Protein AF-A0AAD6NC34-F1 (afdb_monomer_lite)

Structure (mmCIF, N/CA/C/O backbone):
data_AF-A0AAD6NC34-F1
#
_entry.id   AF-A0AAD6NC34-F1
#
loop_
_atom_site.group_PDB
_atom_site.id
_atom_site.type_symbol
_atom_site.label_atom_id
_atom_site.label_alt_id
_atom_site.label_comp_id
_atom_site.label_asym_id
_atom_site.label_entity_id
_atom_site.label_seq_id
_atom_site.pdbx_PDB_ins_code
_atom_site.Cartn_x
_atom_site.Cartn_y
_atom_site.Cartn_z
_atom_site.occupancy
_atom_site.B_iso_or_equiv
_atom_site.auth_seq_id
_atom_site.auth_comp_id
_atom_site.auth_asym_id
_atom_site.auth_atom_id
_atom_site.pdbx_PDB_model_num
ATOM 1 N N . MET A 1 1 ? 30.948 -6.466 -44.965 1.00 64.81 1 MET A N 1
ATOM 2 C CA . MET A 1 1 ? 30.541 -7.483 -43.963 1.00 64.81 1 MET A CA 1
ATOM 3 C C . MET A 1 1 ? 30.814 -7.062 -42.513 1.00 64.81 1 MET A C 1
ATOM 5 O O . MET A 1 1 ? 29.875 -7.104 -41.731 1.00 64.81 1 MET A O 1
ATOM 9 N N . GLN A 1 2 ? 32.019 -6.600 -42.137 1.00 81.00 2 GLN A N 1
ATOM 10 C CA . GLN A 1 2 ? 32.333 -6.207 -40.741 1.00 81.00 2 GLN A CA 1
ATOM 11 C C . GLN A 1 2 ? 31.483 -5.048 -40.182 1.00 81.00 2 GLN A C 1
ATOM 13 O O . GLN A 1 2 ? 30.948 -5.176 -39.086 1.00 81.00 2 GLN A O 1
ATOM 18 N N . LYS A 1 3 ? 31.269 -3.961 -40.945 1.00 83.25 3 LYS A N 1
ATOM 19 C CA . LYS A 1 3 ? 30.466 -2.803 -40.487 1.00 83.25 3 LYS A CA 1
ATOM 20 C C . LYS A 1 3 ? 29.047 -3.189 -40.033 1.00 83.25 3 LYS A C 1
ATOM 22 O O . LYS A 1 3 ? 28.620 -2.764 -38.967 1.00 83.25 3 LYS A O 1
ATOM 27 N N . ARG A 1 4 ? 28.369 -4.073 -40.780 1.00 86.44 4 ARG A N 1
ATOM 28 C CA . ARG A 1 4 ? 27.029 -4.587 -40.428 1.00 86.44 4 ARG A CA 1
ATOM 29 C C . ARG A 1 4 ? 27.035 -5.412 -39.135 1.00 86.44 4 ARG A C 1
ATOM 31 O O . ARG A 1 4 ? 26.106 -5.303 -38.346 1.00 86.44 4 ARG A O 1
ATOM 38 N N . ARG A 1 5 ? 28.086 -6.208 -38.891 1.00 89.88 5 ARG A N 1
ATOM 39 C CA . ARG A 1 5 ? 28.224 -6.994 -37.650 1.00 89.88 5 ARG A CA 1
ATOM 40 C C . ARG A 1 5 ? 28.430 -6.095 -36.428 1.00 89.88 5 ARG A C 1
ATOM 42 O O . ARG A 1 5 ? 27.808 -6.331 -35.400 1.00 89.88 5 ARG A O 1
ATOM 49 N N . HIS A 1 6 ? 29.250 -5.048 -36.549 1.00 90.19 6 HIS A N 1
ATOM 50 C CA . HIS A 1 6 ? 29.464 -4.084 -35.462 1.00 90.19 6 HIS A CA 1
ATOM 51 C C . HIS A 1 6 ? 28.195 -3.281 -35.161 1.00 90.19 6 HIS A C 1
ATOM 53 O O . HIS A 1 6 ? 27.858 -3.061 -34.003 1.00 90.19 6 HIS A O 1
ATOM 59 N N . GLU A 1 7 ? 27.457 -2.883 -36.194 1.00 93.12 7 GLU A N 1
ATOM 60 C CA . GLU A 1 7 ? 26.179 -2.193 -36.033 1.00 93.12 7 GLU A CA 1
ATOM 61 C C . GLU A 1 7 ? 25.125 -3.074 -35.349 1.00 93.12 7 GLU A C 1
ATOM 63 O O . GLU A 1 7 ? 24.499 -2.632 -34.389 1.00 93.12 7 GLU A O 1
ATOM 68 N N . GLN A 1 8 ? 25.005 -4.344 -35.749 1.00 93.75 8 GLN A N 1
ATOM 69 C CA . GLN A 1 8 ? 24.135 -5.310 -35.070 1.00 93.75 8 GLN A CA 1
ATOM 70 C C . GLN A 1 8 ? 24.529 -5.531 -33.604 1.00 93.75 8 GLN A C 1
ATOM 72 O O . GLN A 1 8 ? 23.648 -5.630 -32.753 1.00 93.75 8 GLN A O 1
ATOM 77 N N . ALA A 1 9 ? 25.827 -5.590 -33.293 1.00 94.75 9 ALA A N 1
ATOM 78 C CA . ALA A 1 9 ? 26.300 -5.713 -31.915 1.00 94.75 9 ALA A CA 1
ATOM 79 C C . ALA A 1 9 ? 25.923 -4.484 -31.070 1.00 94.75 9 ALA A C 1
ATOM 81 O O . ALA A 1 9 ? 25.412 -4.644 -29.964 1.00 94.75 9 ALA A O 1
ATOM 82 N N . ARG A 1 10 ? 26.083 -3.268 -31.616 1.00 95.00 10 ARG A N 1
ATOM 83 C CA . ARG A 1 10 ? 25.658 -2.027 -30.942 1.00 95.00 10 ARG A CA 1
ATOM 84 C C . ARG A 1 10 ? 24.155 -2.000 -30.679 1.00 95.00 10 ARG A C 1
ATOM 86 O O . ARG A 1 10 ? 23.746 -1.680 -29.570 1.00 95.00 10 ARG A O 1
ATOM 93 N N . LEU A 1 11 ? 23.345 -2.372 -31.671 1.00 95.94 11 LEU A N 1
ATOM 94 C CA . LEU A 1 11 ? 21.887 -2.415 -31.528 1.00 95.94 11 LEU A CA 1
ATOM 95 C C . LEU A 1 11 ? 21.444 -3.433 -30.473 1.00 95.94 11 LEU A C 1
ATOM 97 O O . LEU A 1 11 ? 20.571 -3.129 -29.668 1.00 95.94 11 LEU A O 1
ATOM 101 N N . LYS A 1 12 ? 22.059 -4.622 -30.438 1.00 96.44 12 LYS A N 1
ATOM 102 C CA . LYS A 1 12 ? 21.766 -5.631 -29.410 1.00 96.44 12 LYS A CA 1
ATOM 103 C C . LYS A 1 12 ? 22.103 -5.133 -28.008 1.00 96.44 12 LYS A C 1
ATOM 105 O O . LYS A 1 12 ? 21.262 -5.251 -27.127 1.00 96.44 12 LYS A O 1
ATOM 110 N N . HIS A 1 13 ? 23.284 -4.542 -27.830 1.00 96.19 13 HIS A N 1
ATOM 111 C CA . HIS A 1 13 ? 23.703 -3.987 -26.544 1.00 96.19 13 HIS A CA 1
ATOM 112 C C . HIS A 1 13 ? 22.761 -2.871 -26.071 1.00 96.19 13 HIS A C 1
ATOM 114 O O . HIS A 1 13 ? 22.353 -2.847 -24.917 1.00 96.19 13 HIS A O 1
ATOM 120 N N . GLU A 1 14 ? 22.367 -1.966 -26.968 1.00 97.06 14 GLU A N 1
ATOM 121 C CA . GLU A 1 14 ? 21.432 -0.886 -26.639 1.00 97.06 14 GLU A CA 1
ATOM 122 C C . GLU A 1 14 ? 20.032 -1.411 -26.287 1.00 97.06 14 GLU A C 1
ATOM 124 O O . GLU A 1 14 ? 19.408 -0.922 -25.348 1.00 97.06 14 GLU A O 1
ATOM 129 N N . LEU A 1 15 ? 19.540 -2.431 -26.999 1.00 97.25 15 LEU A N 1
ATOM 130 C CA . LEU A 1 15 ? 18.273 -3.088 -26.669 1.00 97.25 15 LEU A CA 1
ATOM 131 C C . LEU A 1 15 ? 18.330 -3.794 -25.312 1.00 97.25 15 LEU A C 1
ATOM 133 O O . LEU A 1 15 ? 17.357 -3.756 -24.565 1.00 97.25 15 LEU A O 1
ATOM 137 N N . GLU A 1 16 ? 19.446 -4.444 -24.993 1.00 97.12 16 GLU A N 1
ATOM 138 C CA . GLU A 1 16 ? 19.643 -5.111 -23.707 1.00 97.12 16 GLU A CA 1
ATOM 139 C C . GLU A 1 16 ? 19.723 -4.105 -22.558 1.00 97.12 16 GLU A C 1
ATOM 141 O O . GLU A 1 16 ? 19.008 -4.269 -21.571 1.00 97.12 16 GLU A O 1
ATOM 146 N N . ARG A 1 17 ? 20.474 -3.009 -22.735 1.00 96.75 17 ARG A N 1
ATOM 147 C CA . ARG A 1 17 ? 20.537 -1.899 -21.774 1.00 96.75 17 ARG A CA 1
ATOM 148 C C . ARG A 1 17 ? 19.148 -1.334 -21.481 1.00 96.75 17 ARG A C 1
ATOM 150 O O . ARG A 1 17 ? 18.773 -1.225 -20.321 1.00 96.75 17 ARG A O 1
ATOM 157 N N . ARG A 1 18 ? 18.357 -1.042 -22.521 1.00 97.00 18 ARG A N 1
ATOM 158 C CA . ARG A 1 18 ? 16.983 -0.530 -22.359 1.00 97.00 18 ARG A CA 1
ATOM 159 C C . ARG A 1 18 ? 16.088 -1.506 -21.606 1.00 97.00 18 ARG A C 1
ATOM 161 O O . ARG A 1 18 ? 15.394 -1.102 -20.688 1.00 97.00 18 ARG A O 1
ATOM 168 N N . ARG A 1 19 ? 16.151 -2.800 -21.938 1.00 97.38 19 ARG A N 1
ATOM 169 C CA . ARG A 1 19 ? 15.387 -3.828 -21.210 1.00 97.38 19 ARG A CA 1
ATOM 170 C C . ARG A 1 19 ? 15.775 -3.889 -19.736 1.00 97.38 19 ARG A C 1
ATOM 172 O O . ARG A 1 19 ? 14.905 -4.079 -18.895 1.00 97.38 19 ARG A O 1
ATOM 179 N N . GLN A 1 20 ? 17.062 -3.761 -19.421 1.00 97.50 20 GLN A N 1
ATOM 180 C CA . GLN A 1 20 ? 17.528 -3.733 -18.035 1.00 97.50 20 GLN A CA 1
ATOM 181 C C . GLN A 1 20 ? 17.029 -2.488 -17.298 1.00 97.50 20 GLN A C 1
ATOM 183 O O . GLN A 1 20 ? 16.570 -2.610 -16.167 1.00 97.50 20 GLN A O 1
ATOM 188 N N . GLU A 1 21 ? 17.068 -1.321 -17.940 1.00 97.56 21 GLU A N 1
ATOM 189 C CA . GLU A 1 21 ? 16.529 -0.073 -17.388 1.00 97.56 21 GLU A CA 1
ATOM 190 C C . GLU A 1 21 ? 15.025 -0.183 -17.117 1.00 97.56 21 GLU A C 1
ATOM 192 O O . GLU A 1 21 ? 14.595 0.075 -15.995 1.00 97.56 21 GLU A O 1
ATOM 197 N N . ASP A 1 22 ? 14.247 -0.689 -18.077 1.00 97.75 22 ASP A N 1
ATOM 198 C CA . ASP A 1 22 ? 12.801 -0.887 -17.921 1.00 97.75 22 ASP A CA 1
ATOM 199 C C . ASP A 1 22 ? 12.471 -1.827 -16.744 1.00 97.75 22 ASP A C 1
ATOM 201 O O . ASP A 1 22 ? 11.562 -1.560 -15.954 1.00 97.75 22 ASP A O 1
ATOM 205 N N . LEU A 1 23 ? 13.232 -2.919 -16.589 1.00 97.88 23 LEU A N 1
ATOM 206 C CA . LEU A 1 23 ? 13.061 -3.870 -15.485 1.00 97.88 23 LEU A CA 1
ATOM 207 C C . LEU A 1 23 ? 13.393 -3.248 -14.124 1.00 97.88 23 LEU A C 1
ATOM 209 O O . LEU A 1 23 ? 12.700 -3.514 -13.137 1.00 97.88 23 LEU A O 1
ATOM 213 N N . LEU A 1 24 ? 14.456 -2.443 -14.053 1.00 97.88 24 LEU A N 1
ATOM 214 C CA . LEU A 1 24 ? 14.853 -1.754 -12.826 1.00 97.88 24 LEU A CA 1
ATOM 215 C C . LEU A 1 24 ? 13.816 -0.703 -12.425 1.00 97.88 24 LEU A C 1
ATOM 217 O O . LEU A 1 24 ? 13.431 -0.651 -11.255 1.00 97.88 24 LEU A O 1
ATOM 221 N N . ASP A 1 25 ? 13.312 0.064 -13.387 1.00 98.06 25 ASP A N 1
ATOM 222 C CA . ASP A 1 25 ? 12.260 1.053 -13.165 1.00 98.06 25 ASP A CA 1
ATOM 223 C C . ASP A 1 25 ? 10.962 0.396 -12.681 1.00 98.06 25 ASP A C 1
ATOM 225 O O . ASP A 1 25 ? 10.331 0.870 -11.730 1.00 98.06 25 ASP A O 1
ATOM 229 N N . GLU A 1 26 ? 10.562 -0.729 -13.281 1.00 97.81 26 GLU A N 1
ATOM 230 C CA . GLU A 1 26 ? 9.384 -1.477 -12.841 1.00 97.81 26 GLU A CA 1
ATOM 231 C C . GLU A 1 26 ? 9.556 -2.011 -11.411 1.00 97.81 26 GLU A C 1
ATOM 233 O O . GLU A 1 26 ? 8.649 -1.892 -10.578 1.00 97.81 26 GLU A O 1
ATOM 238 N N . LEU A 1 27 ? 10.728 -2.573 -11.101 1.00 98.00 27 LEU A N 1
ATOM 239 C CA . LEU A 1 2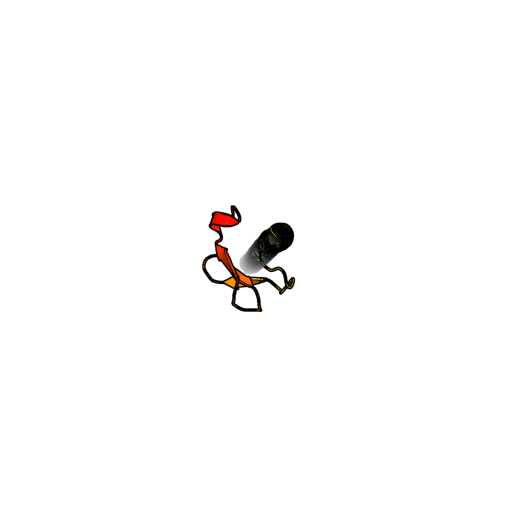7 ? 11.037 -3.084 -9.769 1.00 98.00 27 LEU A CA 1
ATOM 240 C C . LEU A 1 27 ? 11.023 -1.964 -8.722 1.00 98.00 27 LEU A C 1
ATOM 242 O O . LEU A 1 27 ? 10.469 -2.145 -7.633 1.00 98.00 27 LEU A O 1
ATOM 246 N N . GLN A 1 28 ? 11.588 -0.804 -9.055 1.00 97.88 28 GLN A N 1
ATOM 247 C CA . GLN A 1 28 ? 11.615 0.357 -8.174 1.00 97.88 28 GLN A CA 1
ATOM 248 C C . GLN A 1 28 ? 10.199 0.874 -7.896 1.00 97.88 28 GLN A C 1
ATOM 250 O O . GLN A 1 28 ? 9.826 1.024 -6.731 1.00 97.88 28 GLN A O 1
ATOM 255 N N . ARG A 1 29 ? 9.360 1.026 -8.931 1.00 97.75 29 ARG A N 1
ATOM 256 C CA . ARG A 1 29 ? 7.947 1.423 -8.774 1.00 97.75 29 ARG A CA 1
ATOM 257 C C . ARG A 1 29 ? 7.168 0.443 -7.898 1.00 97.75 29 ARG A C 1
ATOM 259 O O . ARG A 1 29 ? 6.415 0.860 -7.018 1.00 9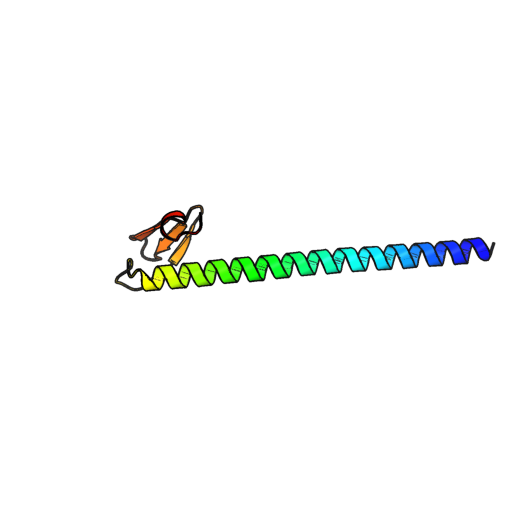7.75 29 ARG A O 1
ATOM 266 N N . LYS A 1 30 ? 7.367 -0.866 -8.092 1.00 97.38 30 LYS A N 1
ATOM 267 C CA . LYS A 1 30 ? 6.749 -1.907 -7.250 1.00 97.38 30 LYS A CA 1
ATOM 268 C C . LYS A 1 30 ? 7.188 -1.785 -5.792 1.00 97.38 30 LYS A C 1
ATOM 270 O O . LYS A 1 30 ? 6.355 -1.875 -4.891 1.00 97.38 30 LYS A O 1
ATOM 275 N N . LYS A 1 31 ? 8.479 -1.555 -5.547 1.00 97.56 31 LYS A N 1
ATOM 276 C CA . LYS A 1 31 ? 9.025 -1.383 -4.196 1.00 97.56 31 LYS A CA 1
ATOM 277 C C . LYS A 1 31 ? 8.445 -0.149 -3.506 1.00 97.56 31 LYS A C 1
ATOM 279 O O . LYS A 1 31 ? 8.031 -0.245 -2.353 1.00 97.56 31 LYS A O 1
ATOM 284 N N . GLU A 1 32 ? 8.374 0.980 -4.202 1.00 97.69 32 GLU A N 1
ATOM 285 C CA . GLU A 1 32 ? 7.794 2.222 -3.679 1.00 97.69 32 GLU A CA 1
ATOM 286 C C . GLU A 1 32 ? 6.309 2.059 -3.341 1.00 97.69 32 GLU A C 1
ATOM 288 O O . GLU A 1 32 ? 5.888 2.418 -2.239 1.00 97.69 32 GLU A O 1
ATOM 293 N N . ALA A 1 33 ? 5.534 1.422 -4.224 1.00 97.12 33 ALA A N 1
ATOM 294 C CA . ALA A 1 33 ? 4.123 1.134 -3.980 1.00 97.12 33 ALA A CA 1
ATOM 295 C C . ALA A 1 33 ? 3.912 0.242 -2.742 1.00 97.12 33 ALA A C 1
ATOM 297 O O . ALA A 1 33 ? 3.016 0.504 -1.937 1.00 97.12 33 ALA A O 1
ATOM 298 N N . LEU A 1 34 ? 4.753 -0.781 -2.548 1.00 96.88 34 LEU A N 1
ATOM 299 C CA . LEU A 1 34 ? 4.695 -1.652 -1.368 1.00 96.88 34 LEU A CA 1
ATOM 300 C C . LEU A 1 34 ? 5.057 -0.910 -0.077 1.00 96.88 34 LEU A C 1
ATOM 302 O O . LEU A 1 34 ? 4.407 -1.117 0.951 1.00 96.88 34 LEU A O 1
ATOM 306 N N . VAL A 1 35 ? 6.074 -0.044 -0.115 1.00 97.44 35 VAL A N 1
ATOM 307 C CA . VAL A 1 35 ? 6.461 0.782 1.040 1.00 97.44 35 VAL A CA 1
ATOM 308 C C . VAL A 1 35 ? 5.325 1.726 1.424 1.00 97.44 35 VAL A C 1
ATOM 310 O O . VAL A 1 35 ? 4.988 1.821 2.603 1.00 97.44 35 VAL A O 1
ATOM 313 N N . GLU A 1 36 ? 4.702 2.382 0.448 1.00 96.00 36 GLU A N 1
ATOM 314 C CA . GLU A 1 36 ? 3.597 3.303 0.703 1.00 96.00 36 GLU A CA 1
ATOM 315 C C . GLU A 1 36 ? 2.350 2.575 1.222 1.00 96.00 36 GLU A C 1
ATOM 317 O O . GLU A 1 36 ? 1.751 2.995 2.214 1.00 96.00 36 GLU A O 1
ATOM 322 N N . ALA A 1 37 ? 1.996 1.430 0.630 1.00 93.75 37 ALA A N 1
ATOM 323 C CA . ALA A 1 37 ? 0.899 0.595 1.116 1.00 93.75 37 ALA A CA 1
ATOM 324 C C . ALA A 1 37 ? 1.125 0.151 2.570 1.00 93.75 37 ALA A C 1
ATOM 326 O O . ALA A 1 37 ? 0.217 0.236 3.399 1.00 93.75 37 ALA A O 1
ATOM 327 N N . ARG A 1 38 ? 2.356 -0.255 2.906 1.00 95.12 38 ARG A N 1
ATOM 328 C CA . ARG A 1 38 ? 2.730 -0.630 4.272 1.00 95.12 38 ARG A CA 1
ATOM 329 C C . ARG A 1 38 ? 2.620 0.546 5.241 1.00 95.12 38 ARG A C 1
ATOM 331 O O . ARG A 1 38 ? 2.059 0.373 6.318 1.00 95.12 38 ARG A O 1
ATOM 338 N N . ARG A 1 39 ? 3.101 1.735 4.865 1.00 95.56 39 ARG A N 1
ATOM 339 C CA . ARG A 1 39 ? 2.986 2.948 5.694 1.00 95.56 39 ARG A CA 1
ATOM 340 C C . ARG A 1 39 ? 1.529 3.301 5.986 1.00 95.56 39 ARG A C 1
ATOM 342 O O . ARG A 1 39 ? 1.187 3.573 7.136 1.00 95.56 39 ARG A O 1
ATOM 349 N N . LYS A 1 40 ? 0.659 3.252 4.972 1.00 93.44 40 LYS A N 1
ATOM 350 C CA . LYS A 1 40 ? -0.784 3.505 5.129 1.00 93.44 40 LYS A CA 1
ATOM 351 C C . LYS A 1 40 ? -1.456 2.477 6.042 1.00 93.44 40 LYS A C 1
ATOM 353 O O . LYS A 1 40 ? -2.268 2.850 6.892 1.00 93.44 40 LYS A O 1
ATOM 358 N N . GLU A 1 41 ? -1.103 1.202 5.904 1.00 94.38 41 GLU A N 1
ATOM 359 C CA 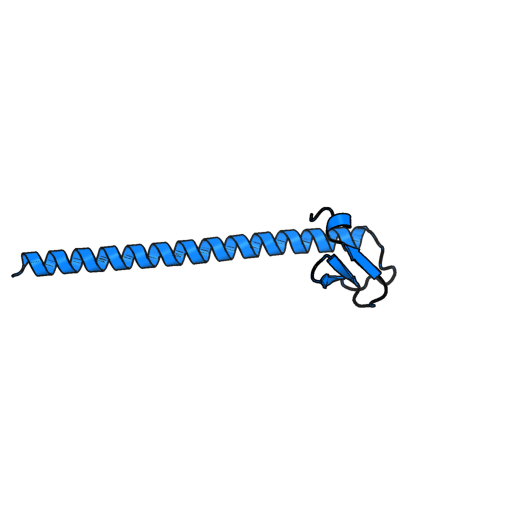. GLU A 1 41 ? -1.607 0.133 6.771 1.00 94.38 41 GLU A CA 1
ATOM 360 C C . GLU A 1 41 ? -1.139 0.320 8.221 1.00 94.38 41 GLU A C 1
ATOM 362 O O . GLU A 1 41 ? -1.956 0.284 9.139 1.00 94.38 41 GLU A O 1
ATOM 367 N N . GLU A 1 42 ? 0.148 0.600 8.446 1.00 94.56 42 GLU A N 1
ATOM 368 C CA . GLU A 1 42 ? 0.699 0.866 9.781 1.00 94.56 42 GLU A CA 1
ATOM 369 C C . GLU A 1 42 ? 0.016 2.074 10.442 1.00 94.56 42 GLU A C 1
ATOM 371 O O . GLU A 1 42 ? -0.391 1.994 11.605 1.00 94.56 42 GLU A O 1
ATOM 376 N N . ALA A 1 43 ? -0.200 3.161 9.695 1.00 94.00 43 ALA A N 1
ATOM 377 C CA . ALA A 1 43 ? -0.931 4.330 10.179 1.00 94.00 43 ALA A CA 1
ATOM 378 C C . ALA A 1 43 ? -2.389 3.997 10.545 1.00 94.00 43 ALA A C 1
ATOM 380 O O . ALA A 1 43 ? -2.877 4.426 11.593 1.00 94.00 43 ALA A O 1
ATOM 381 N N . SER A 1 44 ? -3.073 3.197 9.723 1.00 94.50 44 SER A N 1
ATOM 382 C CA . SER A 1 44 ? -4.451 2.753 9.979 1.00 94.50 44 SER A CA 1
ATOM 383 C C . SER A 1 44 ? -4.536 1.895 11.241 1.00 94.50 44 SER A C 1
ATOM 385 O O . SER A 1 44 ? -5.356 2.154 12.120 1.00 94.50 44 SER A O 1
ATOM 387 N N . GLN A 1 45 ? -3.621 0.937 11.397 1.00 93.31 45 GLN A N 1
ATOM 388 C CA . GLN A 1 45 ? -3.517 0.092 12.588 1.00 93.31 45 GLN A CA 1
ATOM 389 C C . GLN A 1 45 ? -3.232 0.917 13.852 1.00 93.31 45 GLN A C 1
ATOM 391 O O . GLN A 1 45 ? -3.818 0.661 14.905 1.00 93.31 45 GLN A O 1
ATOM 396 N N . MET A 1 46 ? -2.368 1.936 13.768 1.00 92.56 46 MET A N 1
ATOM 397 C CA . MET A 1 46 ? -2.121 2.854 14.885 1.00 92.56 46 MET A CA 1
ATOM 398 C C . MET A 1 46 ? -3.367 3.663 15.255 1.00 92.56 46 MET A C 1
ATOM 400 O O . MET A 1 46 ? -3.676 3.776 16.442 1.00 92.56 46 MET A O 1
ATOM 404 N N . LYS A 1 47 ? -4.099 4.201 14.269 1.00 92.88 47 LYS A N 1
ATOM 405 C CA . LYS A 1 47 ? -5.369 4.908 14.502 1.00 92.88 47 LYS A CA 1
ATOM 406 C C . LYS A 1 47 ? -6.383 3.995 15.194 1.00 92.88 47 LYS A C 1
ATOM 408 O O . LYS A 1 47 ? -6.915 4.369 16.233 1.00 92.88 47 LYS A O 1
ATOM 413 N N . LEU A 1 48 ? -6.570 2.775 14.693 1.00 93.44 48 LEU A N 1
ATOM 414 C CA . LEU A 1 48 ? -7.498 1.790 15.258 1.00 93.44 48 LEU A CA 1
ATOM 415 C C . LEU A 1 48 ? -7.175 1.426 16.712 1.00 93.44 48 LEU A C 1
ATOM 417 O O . LEU A 1 48 ? -8.081 1.313 17.537 1.00 93.44 48 LEU A O 1
ATOM 421 N N . LYS A 1 49 ? -5.886 1.288 17.050 1.00 89.06 49 LYS A N 1
ATOM 422 C CA . LYS A 1 49 ? -5.450 1.091 18.441 1.00 89.06 49 LYS A CA 1
ATOM 423 C C . LYS A 1 49 ? -5.794 2.292 19.321 1.00 89.06 49 LYS A C 1
ATOM 425 O O . LYS A 1 49 ? -6.288 2.101 20.426 1.00 89.06 49 LYS A O 1
ATOM 430 N N . LYS A 1 50 ? -5.569 3.517 18.831 1.00 89.19 50 LYS A N 1
ATOM 431 C CA . LYS A 1 50 ? -5.860 4.758 19.571 1.00 89.19 50 LYS A CA 1
ATOM 432 C C . LYS A 1 50 ? -7.355 5.009 19.765 1.00 89.19 50 LYS A C 1
ATOM 434 O O . LYS A 1 50 ? -7.732 5.549 20.795 1.00 89.19 50 LYS A O 1
ATOM 439 N N . MET A 1 51 ? -8.198 4.612 18.811 1.00 89.75 51 MET A N 1
ATOM 440 C CA . MET A 1 51 ? -9.653 4.757 18.929 1.00 89.75 51 MET A CA 1
ATOM 441 C C . MET A 1 51 ? -10.248 3.909 20.065 1.00 89.75 51 MET A C 1
ATOM 443 O O . MET A 1 51 ? -11.345 4.207 20.521 1.00 89.75 51 MET A O 1
ATOM 447 N N . GLY A 1 52 ? -9.569 2.838 20.498 1.00 84.31 52 GLY A N 1
ATOM 448 C CA . GLY A 1 52 ? -9.979 2.047 21.665 1.00 84.31 52 GLY A CA 1
ATOM 449 C C . GLY A 1 52 ? -11.285 1.256 21.508 1.00 84.31 52 GLY A C 1
ATOM 450 O O . GLY A 1 52 ? -11.775 0.705 22.486 1.00 84.31 52 GLY A O 1
ATOM 451 N N . VAL A 1 53 ? -11.845 1.156 20.293 1.00 88.69 53 VAL A N 1
ATOM 452 C CA . VAL A 1 53 ? -13.154 0.512 20.037 1.00 88.69 53 VAL A CA 1
ATOM 453 C C . VAL A 1 53 ? -13.169 -0.953 20.483 1.00 88.69 53 VAL A C 1
ATOM 455 O O . VAL A 1 53 ? -14.173 -1.455 20.976 1.00 88.69 53 VAL A O 1
ATOM 458 N N . CYS A 1 54 ? -12.045 -1.658 20.342 1.00 90.38 54 CYS A N 1
ATOM 459 C CA . CYS A 1 54 ? -11.911 -3.005 20.874 1.00 90.38 54 CYS A CA 1
ATOM 460 C C . CYS A 1 54 ? -11.312 -2.971 22.281 1.00 90.38 54 CYS A C 1
ATOM 462 O O . CYS A 1 54 ? -10.094 -2.959 22.429 1.00 90.38 54 CYS A O 1
ATOM 464 N N . VAL A 1 55 ? -12.177 -3.040 23.296 1.00 86.75 55 VAL A N 1
ATOM 465 C CA . VAL A 1 55 ? -11.791 -3.042 24.722 1.00 86.75 55 VAL A CA 1
ATOM 466 C C . VAL A 1 55 ? -10.812 -4.171 25.062 1.00 86.75 55 VAL A C 1
ATOM 468 O O . VAL A 1 55 ? -9.878 -3.977 25.829 1.00 86.75 55 VAL A O 1
ATOM 471 N N . GLN A 1 56 ? -10.979 -5.341 24.440 1.00 89.44 56 GLN A N 1
ATOM 472 C CA . GLN A 1 56 ? -10.078 -6.484 24.626 1.00 89.44 56 GLN A CA 1
ATOM 473 C C . GLN A 1 56 ? -8.723 -6.335 23.910 1.00 89.44 56 GLN A C 1
ATOM 475 O O . GLN A 1 56 ? -7.847 -7.178 24.073 1.00 89.44 56 GLN A O 1
ATOM 480 N N . GLY A 1 57 ? -8.537 -5.300 23.083 1.00 85.38 57 GLY A N 1
ATOM 481 C CA . GLY A 1 57 ? -7.277 -5.056 22.380 1.00 85.38 57 GLY A CA 1
ATOM 482 C C . GLY A 1 57 ? -6.972 -6.041 21.246 1.00 85.38 57 GLY A C 1
ATOM 483 O O . GLY A 1 57 ? -5.811 -6.191 20.863 1.00 8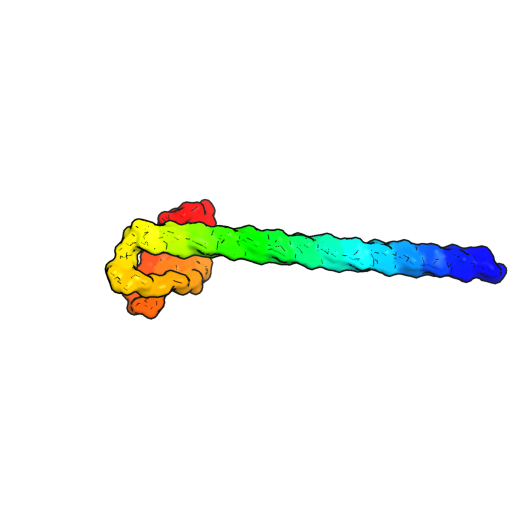5.38 57 GLY A O 1
ATOM 484 N N . TYR A 1 58 ? -7.983 -6.721 20.692 1.00 91.12 58 TYR A N 1
ATOM 485 C CA . TYR A 1 58 ? -7.778 -7.657 19.586 1.00 91.12 58 TYR A CA 1
ATOM 486 C C . TYR A 1 58 ? -7.171 -6.987 18.351 1.00 91.12 58 TYR A C 1
ATOM 488 O O . TYR A 1 58 ? -7.408 -5.815 18.053 1.00 91.12 58 TYR A O 1
ATOM 496 N N . ARG A 1 59 ? -6.424 -7.786 17.580 1.00 91.62 59 ARG A N 1
ATOM 497 C CA . ARG A 1 59 ? -5.832 -7.360 16.309 1.00 91.62 59 ARG A CA 1
ATOM 498 C C . ARG A 1 59 ? -6.914 -6.934 15.316 1.00 91.62 59 ARG A C 1
ATOM 500 O O . ARG A 1 59 ? -7.949 -7.587 15.212 1.00 91.62 59 ARG A O 1
ATOM 507 N N . TRP A 1 60 ? -6.640 -5.885 14.547 1.00 94.94 60 TRP A N 1
ATOM 508 C CA . TRP A 1 60 ? -7.500 -5.445 13.454 1.00 94.94 60 TRP A CA 1
ATOM 509 C C . TRP A 1 60 ? -7.103 -6.110 12.139 1.00 94.94 60 TRP A C 1
ATOM 511 O O . TRP A 1 60 ? -5.927 -6.143 11.770 1.00 94.94 60 TRP A O 1
ATOM 521 N N . ILE A 1 61 ? -8.097 -6.642 11.439 1.00 95.12 61 ILE A N 1
ATOM 522 C CA . ILE A 1 61 ? -7.956 -7.398 10.199 1.00 95.12 61 ILE A CA 1
ATOM 523 C C . ILE A 1 61 ? -8.543 -6.553 9.071 1.00 95.12 61 ILE A C 1
ATOM 525 O O . ILE A 1 61 ? -9.709 -6.155 9.145 1.00 95.12 61 ILE A O 1
ATOM 529 N N . ARG A 1 62 ? -7.737 -6.285 8.036 1.00 95.00 62 ARG A N 1
ATOM 530 C CA . ARG A 1 62 ? -8.186 -5.567 6.839 1.00 95.00 62 ARG A CA 1
ATOM 531 C C . ARG A 1 62 ? -9.281 -6.363 6.131 1.00 95.00 62 ARG A C 1
ATOM 533 O O . ARG A 1 62 ? -9.211 -7.585 6.008 1.00 95.00 62 ARG A O 1
ATOM 540 N N . GLN A 1 63 ? -10.290 -5.652 5.668 1.00 95.19 63 GLN A N 1
ATOM 541 C CA . GLN A 1 63 ? -11.384 -6.130 4.834 1.00 95.19 63 GLN A CA 1
ATOM 542 C C . GLN A 1 63 ? -11.554 -5.135 3.669 1.00 95.19 63 GLN A C 1
ATOM 544 O O . GLN A 1 63 ? -10.838 -4.133 3.593 1.00 95.19 63 GLN A O 1
ATOM 549 N N . SER A 1 64 ? -12.480 -5.404 2.748 1.00 92.19 64 SER A N 1
ATOM 550 C CA . SER A 1 64 ? -12.625 -4.638 1.499 1.00 92.19 64 SER A CA 1
ATOM 551 C C . SER A 1 64 ? -12.872 -3.135 1.689 1.00 92.19 64 SER A C 1
ATOM 553 O O . SER A 1 64 ? -12.416 -2.353 0.865 1.00 92.19 64 SER A O 1
ATOM 555 N N . SER A 1 65 ? -13.561 -2.730 2.758 1.00 93.12 65 SER A N 1
ATOM 556 C CA . SER A 1 65 ? -13.960 -1.334 3.013 1.00 93.12 65 SER A CA 1
ATOM 557 C C . SER A 1 65 ? -13.668 -0.847 4.440 1.00 93.12 65 SER A C 1
ATOM 559 O O . SER A 1 65 ? -14.321 0.070 4.951 1.00 93.12 65 SER A O 1
ATOM 561 N N . GLY A 1 66 ? -12.722 -1.491 5.125 1.00 95.56 66 GLY A N 1
ATOM 562 C CA . GLY A 1 66 ? -12.357 -1.140 6.493 1.00 95.56 66 GLY A CA 1
ATOM 563 C C . GLY A 1 66 ? -11.687 -2.279 7.248 1.00 95.56 66 GLY A C 1
ATOM 564 O O . GLY A 1 66 ? -11.006 -3.125 6.664 1.00 95.56 66 GLY A O 1
ATOM 565 N N . TYR A 1 67 ? -11.888 -2.303 8.563 1.00 96.75 67 TYR A N 1
ATOM 566 C CA . TYR A 1 67 ? -11.216 -3.210 9.482 1.00 96.75 67 TYR A CA 1
ATOM 567 C C . TYR A 1 67 ? -12.183 -3.830 10.480 1.00 96.75 67 TYR A C 1
ATOM 569 O O . TYR A 1 67 ? -12.984 -3.143 11.115 1.00 96.75 67 TYR A O 1
ATOM 577 N N . ARG A 1 68 ? -12.054 -5.145 10.671 1.00 96.44 68 ARG A N 1
ATOM 578 C CA . ARG A 1 68 ? -12.774 -5.904 11.699 1.00 96.44 68 ARG A CA 1
ATOM 579 C C . ARG A 1 68 ? -11.803 -6.329 12.788 1.00 96.44 68 ARG A C 1
ATOM 581 O O . ARG A 1 68 ? -10.695 -6.765 12.477 1.00 96.44 68 ARG A O 1
ATOM 588 N N . CYS A 1 69 ? -12.186 -6.226 14.055 1.00 96.00 69 CYS A N 1
ATOM 589 C CA . CYS A 1 69 ? -11.365 -6.806 15.116 1.00 96.00 69 CYS A CA 1
ATOM 590 C C . CYS A 1 69 ? -11.389 -8.345 15.027 1.00 96.00 69 CYS A C 1
ATOM 592 O O . CYS A 1 69 ? -12.380 -8.930 14.592 1.00 96.00 69 CYS A O 1
ATOM 594 N N . ALA A 1 70 ? -10.325 -9.019 15.466 1.00 94.56 70 ALA A N 1
ATOM 595 C CA . ALA A 1 70 ? -10.237 -10.482 15.415 1.00 94.56 70 ALA A CA 1
ATOM 596 C C . ALA A 1 70 ? -11.311 -11.189 16.263 1.00 94.56 70 ALA A C 1
ATOM 598 O O . ALA A 1 70 ? -11.662 -12.325 15.972 1.00 94.56 70 ALA A O 1
ATOM 599 N N . GLY A 1 71 ? -11.875 -10.502 17.265 1.00 92.12 71 GLY A N 1
ATOM 600 C CA . GLY A 1 71 ? -13.031 -10.990 18.025 1.00 92.12 71 GLY A CA 1
ATOM 601 C C . GLY A 1 71 ? -14.363 -10.920 17.265 1.00 92.12 71 GLY A C 1
ATOM 602 O O . GLY A 1 71 ? -15.373 -11.389 17.769 1.00 92.12 71 GLY A O 1
ATOM 603 N N . GLY A 1 72 ? -14.399 -10.314 16.074 1.00 92.56 72 GLY A N 1
ATOM 604 C CA . GLY A 1 72 ? -15.575 -10.251 15.202 1.00 92.56 72 GLY A CA 1
ATOM 605 C C . GLY A 1 72 ? -16.602 -9.168 15.551 1.00 92.56 72 GLY A C 1
ATOM 606 O O . GLY A 1 72 ? -17.295 -8.697 14.646 1.00 92.56 72 GLY A O 1
ATOM 607 N N . SER A 1 73 ? -16.661 -8.726 16.810 1.00 92.62 73 SER A N 1
ATOM 608 C CA . SER A 1 73 ? -17.701 -7.821 17.330 1.00 92.62 73 SER A CA 1
ATOM 609 C C . SER A 1 73 ? -17.585 -6.359 16.895 1.00 92.62 73 SER A C 1
ATOM 611 O O . SER A 1 73 ? -18.576 -5.638 16.942 1.00 92.62 73 SER A O 1
ATOM 613 N N . HIS A 1 74 ? -16.401 -5.897 16.484 1.00 94.94 74 HIS A N 1
ATOM 614 C CA . HIS A 1 74 ? -16.172 -4.488 16.147 1.00 94.94 74 HIS A CA 1
ATOM 615 C C . HIS A 1 74 ? -15.736 -4.313 14.697 1.00 94.94 74 HIS A C 1
ATOM 617 O O . HIS A 1 74 ? -14.925 -5.083 14.177 1.00 94.94 74 HIS A O 1
ATOM 623 N N . TRP A 1 75 ? -16.255 -3.257 14.076 1.00 95.06 75 TRP A N 1
ATOM 624 C CA . TRP A 1 75 ? -15.983 -2.862 12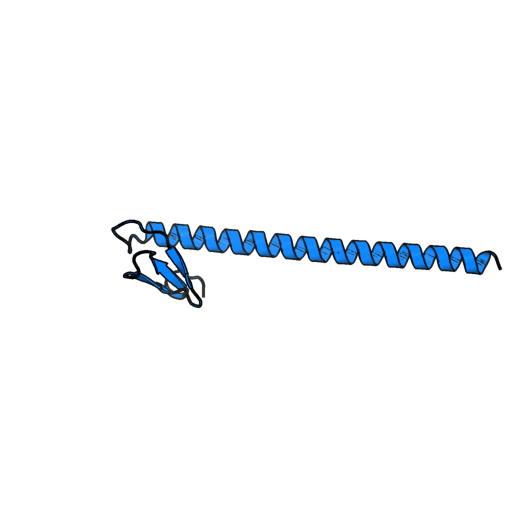.701 1.00 95.06 75 TRP A CA 1
ATOM 625 C C . TRP A 1 75 ? -15.743 -1.355 12.627 1.00 95.06 75 TRP A C 1
ATOM 627 O O . TRP A 1 75 ? -16.455 -0.584 13.269 1.00 95.06 75 TRP A O 1
ATOM 637 N N . VAL A 1 76 ? -14.754 -0.945 11.835 1.00 95.50 76 VAL A N 1
ATOM 638 C CA . VAL A 1 76 ? -14.460 0.458 11.527 1.00 95.50 76 VAL A CA 1
ATOM 639 C C . VAL A 1 76 ? -14.251 0.576 10.022 1.00 95.50 76 VAL A C 1
ATOM 641 O O . VAL A 1 76 ? -13.422 -0.132 9.454 1.00 95.50 76 VAL A O 1
ATOM 644 N N . SER A 1 77 ? -15.007 1.455 9.372 1.00 95.75 77 SER A N 1
ATOM 645 C CA . SER A 1 77 ? -14.892 1.703 7.930 1.00 95.75 77 SER A CA 1
ATOM 646 C C . SER A 1 77 ? -13.660 2.541 7.571 1.00 95.75 77 SER A C 1
ATOM 648 O O . SER A 1 77 ? -13.154 3.309 8.391 1.00 95.75 77 SER A O 1
ATOM 650 N N . ASP A 1 78 ? -13.207 2.448 6.319 1.00 94.00 78 ASP A N 1
ATOM 651 C CA . ASP A 1 78 ? -12.122 3.295 5.801 1.00 94.00 78 ASP A CA 1
ATOM 652 C C . ASP A 1 78 ? -12.463 4.798 5.899 1.00 94.00 78 ASP A C 1
ATOM 654 O O . ASP A 1 78 ? -11.602 5.604 6.253 1.00 94.00 78 ASP A O 1
ATOM 658 N N . ALA A 1 79 ? -13.732 5.174 5.698 1.00 92.62 79 ALA A N 1
ATOM 659 C CA . ALA A 1 79 ? -14.198 6.553 5.866 1.00 92.62 79 ALA A CA 1
ATOM 660 C C . ALA A 1 79 ? -14.040 7.051 7.315 1.00 92.62 79 ALA A C 1
ATOM 662 O O . ALA A 1 79 ? -13.559 8.158 7.546 1.00 92.62 79 ALA A O 1
ATOM 663 N N . GLN A 1 80 ? -14.359 6.210 8.308 1.00 90.94 80 GLN A N 1
ATOM 664 C CA . GLN A 1 80 ? -14.158 6.541 9.726 1.00 90.94 80 GLN A CA 1
ATOM 665 C C . GLN A 1 80 ? -12.675 6.687 10.104 1.00 90.94 80 GLN A C 1
ATOM 667 O O . GLN A 1 80 ? -12.359 7.368 11.077 1.00 90.94 80 GLN A O 1
ATOM 672 N N . LEU A 1 81 ? -11.762 6.073 9.345 1.00 90.06 81 LEU A N 1
ATOM 673 C CA . LEU A 1 81 ? -10.314 6.218 9.528 1.00 90.06 81 LEU A CA 1
ATOM 674 C C . LEU A 1 81 ? -9.718 7.410 8.768 1.00 90.06 81 LEU A C 1
ATOM 676 O O . LEU A 1 81 ? -8.541 7.731 8.978 1.00 90.06 81 LEU A O 1
ATOM 680 N N . GLY A 1 82 ? -10.505 8.070 7.912 1.00 85.44 82 GLY A N 1
ATOM 681 C CA . GLY A 1 82 ? -10.019 9.092 6.987 1.00 85.44 82 GLY A CA 1
ATOM 682 C C . GLY A 1 82 ? -9.090 8.510 5.918 1.00 85.44 82 GLY A C 1
ATOM 683 O O . GLY A 1 82 ? -8.084 9.130 5.584 1.00 85.44 82 GLY A O 1
ATOM 684 N N . ASN A 1 83 ? -9.379 7.287 5.465 1.00 80.31 83 ASN A N 1
ATOM 685 C CA . ASN A 1 83 ? -8.652 6.588 4.402 1.00 80.31 83 ASN A CA 1
ATOM 686 C C . ASN A 1 83 ? -9.345 6.700 3.025 1.00 80.31 83 ASN A C 1
ATOM 688 O O . ASN A 1 83 ? -8.836 6.139 2.055 1.00 80.31 83 ASN A O 1
ATOM 692 N N . SER A 1 84 ? -10.507 7.359 2.968 1.00 62.22 84 SER A N 1
ATOM 693 C CA . SER A 1 84 ? -11.302 7.649 1.765 1.00 62.22 84 SER A CA 1
ATOM 694 C C . SER A 1 84 ? -10.827 8.892 1.029 1.00 62.22 84 SER A C 1
ATOM 696 O O . SER A 1 84 ? -10.519 9.876 1.738 1.00 62.22 84 SER A O 1
#

Organism: Penicillium canescens (NCBI:txid5083)

Radius of gyration: 24.47 Å; cha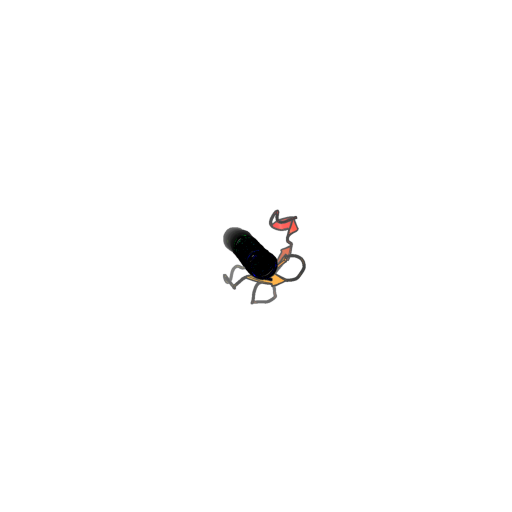ins: 1; bounding box: 50×20×69 Å

pLDDT: mean 92.9, std 6.1, range [62.22, 98.06]

Foldseek 3Di:
DVVVVVVVVVVVVVVVVVVVVVVVVVVVVVVVVVVVVVVVVVLLQVLVQVVCQPVVSAGWDDDPFFTAGPVRPDTDGCVNSVND

Sequence (84 aa):
MQKRRHEQARLKHELERRRQEDLLDELQRKKEALVEARRKEEASQMKLKKMGVCVQGYRWIRQSSGYRCAGGSHWVSDAQLGNS

Secondary structure (DSSP, 8-state):
-HHHHHHHHHHHHHHHHHHHHHHHHHHHHHHHHHHHHHHHHHHHHHHHHHH---TT-PPEEEETTEEEETTSS-EEEHHHHT--